Protein AF-A0A0T7P766-F1 (afdb_monomer_lite)

pLDDT: mean 77.66, std 11.72, range [45.53, 95.56]

Radius of gyration: 25.95 Å; chains: 1; bounding box: 62×24×62 Å

Organism: Yersinia enterocolitica (NCBI:txid630)

Foldseek 3Di:
DPPVVVVVVVVVVCCVPDPCVDPPDDPVNVVVVVVVVVVVVVVVVVVVVVQQDAAEDDQDQWDWDDDPDPDTDIDGVVVVCVVCVVVVGHYDDDNDD

Secondary structure (DSSP, 8-state):
--HHHHHHHHHHHHHHH-SSS-----HHHHHHHHHHHHHHHHHHHHHHHHHSSPEEPPS-SEEEEEETTTEEEEEEHHHHHHHHHHTT--EE-----

Structure (mmCIF, N/CA/C/O backbone):
data_AF-A0A0T7P766-F1
#
_entry.id   AF-A0A0T7P766-F1
#
loop_
_atom_site.group_PDB
_atom_site.id
_atom_site.type_symbol
_atom_site.label_atom_id
_atom_site.label_alt_id
_atom_site.label_comp_id
_atom_site.label_asym_id
_atom_site.label_entity_id
_atom_site.label_seq_id
_atom_site.pdbx_PDB_ins_code
_atom_site.Cartn_x
_atom_site.Cartn_y
_atom_site.Cartn_z
_atom_site.occupancy
_atom_site.B_iso_or_equiv
_atom_site.auth_seq_id
_atom_site.auth_comp_id
_atom_site.auth_asym_id
_atom_site.auth_atom_id
_atom_site.pdbx_PDB_model_num
ATOM 1 N N . MET A 1 1 ? -21.104 -12.619 1.285 1.00 51.22 1 MET A N 1
ATOM 2 C CA . MET A 1 1 ? -21.057 -11.865 2.550 1.00 51.22 1 MET A CA 1
ATOM 3 C C . MET A 1 1 ? -19.787 -11.040 2.590 1.00 51.22 1 MET A C 1
ATOM 5 O O . MET A 1 1 ? -18.775 -11.494 2.074 1.00 51.22 1 MET A O 1
ATOM 9 N N . ASN A 1 2 ? -19.857 -9.830 3.140 1.00 68.06 2 ASN A N 1
ATOM 10 C CA . ASN A 1 2 ? -18.690 -8.989 3.393 1.00 68.06 2 ASN A CA 1
ATOM 11 C C . ASN A 1 2 ? -18.153 -9.346 4.792 1.00 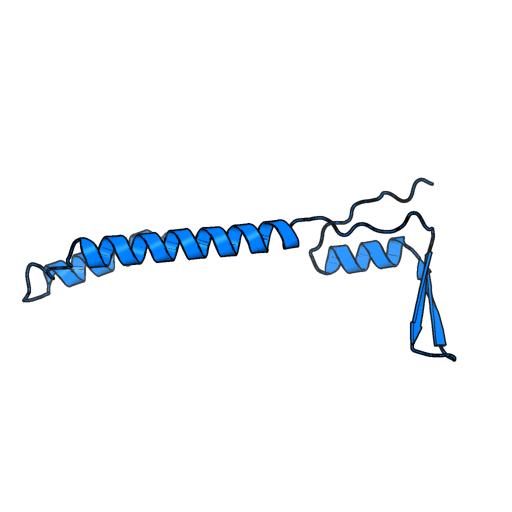68.06 2 ASN A C 1
ATOM 13 O O . ASN A 1 2 ? -18.963 -9.509 5.699 1.00 68.06 2 ASN A O 1
ATOM 17 N N . ASN A 1 3 ? -16.835 -9.457 4.976 1.00 74.00 3 ASN A N 1
ATOM 18 C CA . ASN A 1 3 ? -16.196 -9.930 6.226 1.00 74.00 3 ASN A CA 1
ATOM 19 C C . ASN A 1 3 ? -16.644 -9.124 7.475 1.00 74.00 3 ASN A C 1
ATOM 21 O O . ASN A 1 3 ? -16.702 -9.626 8.590 1.00 74.00 3 ASN A O 1
ATOM 25 N N . ILE A 1 4 ? -17.050 -7.868 7.266 1.00 75.56 4 ILE A N 1
ATOM 26 C CA . ILE A 1 4 ? -17.587 -6.977 8.305 1.00 75.56 4 ILE A CA 1
ATOM 27 C C . ILE A 1 4 ? -18.995 -7.379 8.771 1.00 75.56 4 ILE A C 1
ATOM 29 O O . ILE A 1 4 ? -19.298 -7.267 9.955 1.00 75.56 4 ILE A O 1
ATOM 33 N N . GLU A 1 5 ? -19.856 -7.843 7.865 1.00 76.06 5 GLU A N 1
ATOM 34 C CA . GLU A 1 5 ? -21.229 -8.239 8.212 1.00 76.06 5 GLU A CA 1
ATOM 35 C C . GLU A 1 5 ? -21.233 -9.535 9.031 1.00 76.06 5 GLU A C 1
ATOM 37 O O . GLU A 1 5 ? -21.987 -9.653 9.990 1.00 76.06 5 GLU A O 1
ATOM 42 N N . GLU A 1 6 ? -20.325 -10.455 8.704 1.00 76.94 6 GLU A N 1
ATOM 43 C CA . GLU A 1 6 ? -20.130 -11.725 9.412 1.00 76.94 6 GLU A CA 1
ATOM 44 C C . GLU A 1 6 ? -19.552 -11.498 10.823 1.00 76.94 6 GLU A C 1
ATOM 46 O O . GLU A 1 6 ? -20.000 -12.098 11.799 1.00 76.94 6 GLU A O 1
ATOM 51 N N . LEU A 1 7 ? -18.618 -10.546 10.962 1.00 77.06 7 LEU A N 1
ATOM 52 C CA . LEU A 1 7 ? -18.111 -10.109 12.264 1.00 77.06 7 LEU A CA 1
ATOM 53 C C . LEU A 1 7 ? -19.204 -9.438 13.113 1.00 77.06 7 LEU A C 1
ATOM 55 O O . LEU A 1 7 ? -19.257 -9.661 14.323 1.00 77.06 7 LEU A O 1
ATOM 59 N N . ARG A 1 8 ? -20.080 -8.631 12.495 1.00 78.31 8 ARG A N 1
ATOM 60 C CA . ARG A 1 8 ? -21.190 -7.969 13.196 1.00 78.31 8 ARG A CA 1
ATOM 61 C C . ARG A 1 8 ? -22.176 -8.991 13.759 1.00 78.31 8 ARG A C 1
ATOM 63 O O . ARG A 1 8 ? -22.492 -8.921 14.943 1.00 78.31 8 ARG A O 1
ATOM 70 N N . GLU A 1 9 ? -22.596 -9.950 12.938 1.00 81.88 9 GLU A N 1
ATOM 71 C CA . GLU A 1 9 ? -23.504 -11.035 13.331 1.00 81.88 9 GLU A CA 1
ATOM 72 C C . GLU A 1 9 ? -22.916 -11.863 14.486 1.00 81.88 9 GLU A C 1
ATOM 74 O O . GLU A 1 9 ? -23.570 -12.062 15.509 1.00 81.88 9 GLU A O 1
ATOM 79 N N . HIS A 1 10 ? -21.632 -12.228 14.400 1.00 78.06 10 HIS A N 1
ATOM 80 C CA . HIS A 1 10 ? -20.954 -12.968 15.464 1.00 78.06 10 HIS A CA 1
ATOM 81 C C . HIS A 1 10 ? -20.888 -12.193 16.793 1.00 78.06 10 HIS A C 1
ATOM 83 O O . HIS A 1 10 ? -21.076 -12.762 17.872 1.00 78.06 10 HIS A O 1
ATOM 89 N N . CYS A 1 11 ? -20.649 -10.878 16.745 1.00 71.38 11 CYS A N 1
ATOM 90 C CA . CYS A 1 11 ? -20.673 -10.038 17.941 1.00 71.38 11 CYS A CA 1
ATOM 91 C C . CYS A 1 11 ? -22.080 -9.927 18.549 1.00 71.38 11 CYS A C 1
ATOM 93 O O . CYS A 1 11 ? -22.211 -9.938 19.775 1.00 71.38 11 CYS A O 1
ATOM 95 N N . GLU A 1 12 ? -23.124 -9.842 17.724 1.00 75.75 12 GLU A N 1
ATOM 96 C CA . GLU A 1 12 ? -24.521 -9.802 18.170 1.00 75.75 12 GLU A CA 1
ATOM 97 C C . GLU A 1 12 ? -24.937 -11.113 18.858 1.00 75.75 12 GLU A C 1
ATOM 99 O O . GLU A 1 12 ? -25.494 -11.079 19.959 1.00 75.75 12 GLU A O 1
ATOM 104 N N . GLU A 1 13 ? -24.585 -12.267 18.285 1.00 78.75 13 GLU A N 1
ATOM 105 C CA . GLU A 1 13 ? -24.837 -13.585 18.882 1.00 78.75 13 GLU A CA 1
ATOM 106 C C . GLU A 1 13 ? -24.119 -13.760 20.225 1.00 78.75 13 GLU A C 1
ATOM 108 O O . GLU A 1 13 ? -24.703 -14.242 21.205 1.00 78.75 13 GLU A O 1
ATOM 113 N N . MET A 1 14 ? -22.860 -13.320 20.297 1.00 74.25 14 MET A N 1
ATOM 114 C CA . MET A 1 14 ? -22.049 -13.397 21.509 1.00 74.25 14 MET A CA 1
ATOM 115 C C . MET A 1 14 ? -22.600 -12.480 22.616 1.00 74.25 14 MET A C 1
ATOM 117 O O . MET A 1 14 ? -22.606 -12.865 23.786 1.00 74.25 14 MET A O 1
ATOM 121 N N . MET A 1 15 ? -23.133 -11.300 22.271 1.00 69.81 15 MET A N 1
ATOM 122 C CA . MET A 1 15 ? -23.843 -10.431 23.222 1.00 69.81 15 MET A CA 1
ATOM 123 C C . MET A 1 15 ? -25.170 -11.039 23.695 1.00 69.81 15 MET A C 1
ATOM 125 O O . MET A 1 15 ? -25.521 -10.895 24.865 1.00 69.81 15 MET A O 1
ATOM 129 N N . ALA A 1 16 ? -25.894 -11.739 22.817 1.00 72.12 16 ALA A N 1
ATOM 130 C CA . ALA A 1 16 ? -27.179 -12.358 23.139 1.00 72.12 16 ALA A CA 1
ATOM 131 C C . ALA A 1 16 ? -27.057 -13.582 24.068 1.00 72.12 16 ALA A C 1
ATOM 133 O O . ALA A 1 16 ? -27.964 -13.850 24.858 1.00 72.12 16 ALA A O 1
ATOM 134 N N . THR A 1 17 ? -25.945 -14.319 23.990 1.00 70.81 17 THR A N 1
ATOM 135 C CA . THR A 1 17 ? -25.704 -15.546 24.776 1.00 70.81 17 THR A CA 1
ATOM 136 C C . THR A 1 17 ? -24.807 -15.344 25.999 1.00 70.81 17 THR A C 1
ATOM 138 O O . THR A 1 17 ? -24.784 -16.202 26.885 1.00 70.81 17 THR A O 1
ATOM 141 N N . SER A 1 18 ? -24.102 -14.212 26.103 1.00 64.56 18 SER A N 1
ATOM 142 C CA . SER A 1 18 ? -23.242 -13.914 27.251 1.00 64.56 18 SER A CA 1
ATOM 143 C C . SER A 1 18 ? -24.054 -13.648 28.536 1.00 64.56 18 SER A C 1
ATOM 145 O O . SER A 1 18 ? -24.922 -12.770 28.560 1.00 64.56 18 SER A O 1
ATOM 147 N N . PRO A 1 19 ? -23.738 -14.322 29.663 1.00 63.47 19 PRO A N 1
ATOM 148 C CA . PRO A 1 19 ? -24.296 -14.003 30.984 1.00 63.47 19 PRO A CA 1
ATOM 149 C C . PRO A 1 19 ? -23.968 -12.575 31.447 1.00 63.47 19 PRO A C 1
ATOM 151 O O . PRO A 1 19 ? -24.670 -12.004 32.284 1.00 63.47 19 PRO A O 1
ATOM 154 N N . LEU A 1 20 ? -22.907 -11.983 30.891 1.00 61.84 20 LEU A N 1
ATOM 155 C CA . LEU A 1 20 ? -22.549 -10.581 31.055 1.00 61.84 20 LEU A CA 1
ATOM 156 C C . LEU A 1 20 ? -23.284 -9.776 29.978 1.00 61.84 20 LEU A C 1
ATOM 158 O O . LEU A 1 20 ? -22.714 -9.458 28.938 1.00 61.84 20 LEU A O 1
ATOM 162 N N . ARG A 1 21 ? -24.556 -9.441 30.243 1.00 55.72 21 ARG A N 1
ATOM 163 C CA . ARG A 1 21 ? -25.438 -8.675 29.329 1.00 55.72 21 ARG A CA 1
ATOM 164 C C . ARG A 1 21 ? -24.859 -7.335 28.849 1.00 55.72 21 ARG A C 1
ATOM 166 O O . ARG A 1 21 ? -25.381 -6.755 27.909 1.00 55.72 21 ARG A O 1
ATOM 173 N N . TYR A 1 22 ? -23.803 -6.851 29.496 1.00 60.12 22 TYR A N 1
ATOM 174 C CA . TYR A 1 22 ? -22.938 -5.788 29.010 1.00 60.12 22 TYR A CA 1
ATOM 175 C C . TYR A 1 22 ? -21.497 -6.197 29.308 1.00 60.12 22 TYR A C 1
ATOM 177 O O . TYR A 1 22 ? -21.062 -6.155 30.461 1.00 60.12 22 TYR A O 1
ATOM 185 N N . ALA A 1 23 ? -20.733 -6.574 28.284 1.00 63.09 23 ALA A N 1
ATOM 186 C CA . ALA A 1 23 ? -19.289 -6.426 28.377 1.00 63.09 23 ALA A CA 1
ATOM 187 C C . ALA A 1 23 ? -19.031 -4.916 28.458 1.00 63.09 23 ALA A C 1
ATOM 189 O O . ALA A 1 23 ? -19.147 -4.207 27.461 1.00 63.09 23 ALA A O 1
ATOM 190 N N . TYR A 1 24 ? -18.791 -4.397 29.664 1.00 67.44 24 TYR A N 1
ATOM 191 C CA . TYR A 1 24 ? -18.403 -3.002 29.827 1.00 67.44 24 TYR A CA 1
ATOM 192 C C . TYR A 1 24 ? -17.023 -2.832 29.196 1.00 67.44 24 TYR A C 1
ATOM 194 O O . TYR A 1 24 ? -16.008 -3.194 29.789 1.00 67.44 24 TYR A O 1
ATOM 202 N N . ILE A 1 25 ? -17.001 -2.319 27.969 1.00 70.94 25 ILE A N 1
ATOM 203 C CA . ILE A 1 25 ? -15.785 -1.865 27.310 1.00 70.94 25 ILE A CA 1
ATOM 204 C C . ILE A 1 25 ? -15.675 -0.376 27.635 1.00 70.94 25 ILE A C 1
ATOM 206 O O . ILE A 1 25 ? -16.525 0.403 27.194 1.00 70.94 25 ILE A O 1
ATOM 210 N N . PRO A 1 26 ? -14.675 0.048 28.425 1.00 78.19 26 PRO A N 1
ATOM 211 C CA . PRO A 1 26 ? -14.472 1.458 28.701 1.00 78.19 26 PRO A CA 1
ATOM 212 C C . PRO A 1 26 ? -14.334 2.238 27.393 1.00 78.19 26 PRO A C 1
ATOM 214 O O . PRO A 1 26 ? -13.617 1.812 26.485 1.00 78.19 26 PRO A O 1
ATOM 217 N N . ALA A 1 27 ? -14.956 3.415 27.313 1.00 71.81 27 ALA A N 1
ATOM 218 C CA . ALA A 1 27 ? -14.805 4.296 26.155 1.00 71.81 27 ALA A CA 1
ATOM 219 C C . ALA A 1 27 ? -13.323 4.596 25.855 1.00 71.81 27 ALA A C 1
ATOM 221 O O . ALA A 1 27 ? -12.934 4.667 24.695 1.00 71.81 27 ALA A O 1
ATOM 222 N N . SER A 1 28 ? -12.477 4.669 26.890 1.00 74.19 28 SER A N 1
ATOM 223 C CA . SER A 1 28 ? -11.023 4.808 26.745 1.00 74.19 28 SER A CA 1
ATOM 224 C C . SER A 1 28 ? -10.385 3.662 25.957 1.00 74.19 28 SER A C 1
ATOM 226 O O . SER A 1 28 ? -9.521 3.911 25.125 1.00 74.19 28 SER A O 1
ATOM 228 N N . SER A 1 29 ? -10.830 2.419 26.155 1.00 79.62 29 SER A N 1
ATOM 229 C CA . SER A 1 29 ? -10.335 1.261 25.404 1.00 79.62 29 SER A CA 1
ATOM 230 C C . SER A 1 29 ? -10.721 1.330 23.926 1.00 79.62 29 SER A C 1
ATOM 232 O O . SER A 1 29 ? -9.915 0.970 23.074 1.00 79.62 29 SER A O 1
ATOM 234 N N . ILE A 1 30 ? -11.922 1.828 23.617 1.00 84.56 30 ILE A N 1
ATOM 235 C CA . ILE A 1 30 ? -12.375 2.041 22.235 1.00 84.56 30 ILE A CA 1
ATOM 236 C C . ILE A 1 30 ? -11.555 3.156 21.576 1.00 84.56 30 ILE A C 1
ATOM 238 O O . ILE A 1 30 ? -11.051 2.965 20.474 1.00 84.56 30 ILE A O 1
ATOM 242 N N . ILE A 1 31 ? -11.350 4.279 22.272 1.00 83.56 31 ILE A N 1
ATOM 243 C CA . ILE A 1 31 ? -10.547 5.413 21.785 1.00 83.56 31 ILE A CA 1
ATOM 244 C C . ILE A 1 31 ? -9.119 4.963 21.453 1.00 83.56 31 ILE A C 1
ATOM 246 O O . ILE A 1 31 ? -8.645 5.209 20.350 1.00 83.56 31 ILE A O 1
ATOM 250 N N . THR A 1 32 ? -8.462 4.213 22.344 1.00 88.19 32 THR A N 1
ATOM 251 C CA . THR A 1 32 ? -7.107 3.697 22.087 1.00 88.19 32 THR A CA 1
ATOM 252 C C . THR A 1 32 ? -7.049 2.753 20.881 1.00 88.19 32 THR A C 1
ATOM 254 O O . THR A 1 32 ? -6.040 2.710 20.176 1.00 88.19 32 THR A O 1
ATOM 257 N N . LEU A 1 33 ? -8.098 1.963 20.627 1.00 90.00 33 LEU A N 1
ATOM 258 C CA . LEU A 1 33 ? -8.151 1.105 19.440 1.00 90.00 33 LEU A CA 1
ATOM 259 C C . LEU A 1 33 ? -8.310 1.925 18.158 1.00 90.00 33 LEU A C 1
ATOM 261 O O . LEU A 1 33 ? -7.618 1.631 17.187 1.00 90.00 33 LEU A O 1
ATOM 265 N N . ILE A 1 34 ? -9.152 2.961 18.174 1.00 90.88 34 ILE A N 1
ATOM 266 C CA . ILE A 1 34 ? -9.323 3.883 17.043 1.00 90.88 34 ILE A CA 1
ATOM 267 C C . ILE A 1 34 ? -7.996 4.576 16.721 1.00 90.88 34 ILE A C 1
ATOM 269 O O . ILE A 1 34 ? -7.534 4.478 15.591 1.00 90.88 34 ILE A O 1
ATOM 273 N N . GLU A 1 35 ? -7.317 5.156 17.716 1.00 91.88 35 GLU A N 1
ATOM 274 C CA . GLU A 1 35 ? -6.016 5.821 17.524 1.00 91.88 35 GLU A CA 1
ATOM 275 C C . GLU A 1 35 ? -4.964 4.883 16.904 1.00 91.88 35 GLU A C 1
ATOM 277 O O . GLU A 1 35 ? -4.159 5.281 16.059 1.00 91.88 35 GLU A O 1
ATOM 282 N N . ARG A 1 36 ? -4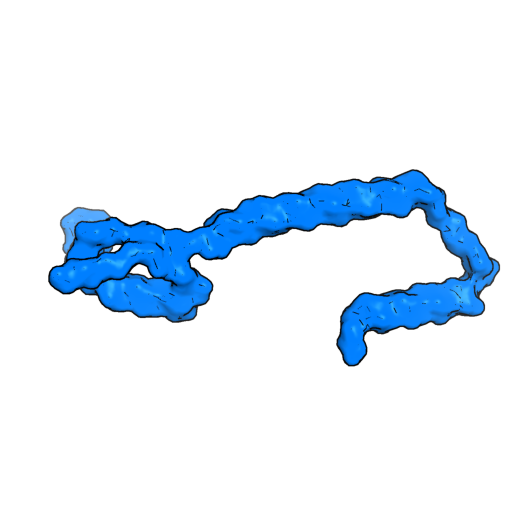.962 3.605 17.307 1.00 94.69 36 ARG A N 1
ATOM 283 C CA . ARG A 1 36 ? -4.060 2.592 16.739 1.00 94.69 36 ARG A CA 1
ATOM 284 C C . ARG A 1 36 ? -4.417 2.235 15.300 1.00 94.69 36 ARG A C 1
ATOM 286 O O . ARG A 1 36 ? -3.497 2.005 14.517 1.00 94.69 36 ARG A O 1
ATOM 293 N N . ILE A 1 37 ? -5.707 2.160 14.970 1.00 95.56 37 ILE A N 1
ATOM 294 C CA . ILE A 1 37 ? -6.183 1.897 13.606 1.00 95.56 37 ILE A CA 1
ATOM 295 C C . ILE A 1 37 ? -5.821 3.073 12.703 1.00 95.56 37 ILE A C 1
ATOM 297 O O . ILE A 1 37 ? -5.167 2.856 11.691 1.00 95.56 37 ILE A O 1
ATOM 301 N N . GLU A 1 38 ? -6.126 4.306 13.109 1.00 93.50 38 GLU A N 1
ATOM 302 C CA . GLU A 1 38 ? -5.792 5.516 12.347 1.00 93.50 38 GLU A CA 1
ATOM 303 C C . GLU A 1 38 ? -4.284 5.622 12.091 1.00 93.50 38 GLU A C 1
ATOM 305 O O . GLU A 1 38 ? -3.846 5.903 10.974 1.00 93.50 38 GLU A O 1
ATOM 310 N N . LYS A 1 39 ? -3.460 5.326 13.106 1.00 94.31 39 LYS A N 1
ATOM 311 C CA . LYS A 1 39 ? -2.004 5.286 12.943 1.00 94.31 39 LYS A CA 1
ATOM 312 C C . LYS A 1 39 ? -1.562 4.202 11.956 1.00 94.31 39 LYS A C 1
ATOM 314 O O . LYS A 1 39 ? -0.706 4.466 11.114 1.00 94.31 39 LYS A O 1
ATOM 319 N N . ALA A 1 40 ? -2.122 2.997 12.054 1.00 92.94 40 ALA A N 1
ATOM 320 C CA . ALA A 1 40 ? -1.790 1.900 11.149 1.00 92.94 40 ALA A CA 1
ATOM 321 C C . ALA A 1 40 ? -2.220 2.198 9.703 1.00 92.94 40 ALA A C 1
ATOM 323 O O . ALA A 1 40 ? -1.471 1.908 8.773 1.00 92.94 40 ALA A O 1
ATOM 324 N N . GLU A 1 41 ? -3.383 2.821 9.505 1.00 93.94 41 GLU A N 1
ATOM 325 C CA . GLU A 1 41 ? -3.856 3.269 8.194 1.00 93.94 41 GLU A CA 1
ATOM 326 C C . GLU A 1 41 ? -2.954 4.359 7.609 1.00 93.94 41 GLU A C 1
ATOM 328 O O . GLU A 1 41 ? -2.601 4.289 6.432 1.00 93.94 41 GLU A O 1
ATOM 333 N N . ALA A 1 42 ? -2.507 5.320 8.422 1.00 92.19 42 ALA A N 1
ATOM 334 C CA . ALA A 1 42 ? -1.569 6.351 7.984 1.00 92.19 42 ALA A CA 1
ATOM 335 C C . ALA A 1 42 ? -0.211 5.757 7.567 1.00 92.19 42 ALA A C 1
ATOM 337 O O . ALA A 1 42 ? 0.326 6.111 6.515 1.00 92.19 42 ALA A O 1
ATOM 338 N N . GLU A 1 43 ? 0.334 4.824 8.353 1.00 91.81 43 GLU A N 1
ATOM 339 C CA . GLU A 1 43 ? 1.579 4.119 8.025 1.00 91.81 43 GLU A CA 1
ATOM 340 C C . GLU A 1 43 ? 1.433 3.268 6.753 1.00 91.81 43 GLU A C 1
ATOM 342 O O . GLU A 1 43 ? 2.312 3.295 5.886 1.00 91.81 43 GLU A O 1
ATOM 347 N N . LEU A 1 44 ? 0.305 2.567 6.597 1.00 90.62 44 LEU A N 1
ATOM 348 C CA . LEU A 1 44 ? 0.003 1.771 5.408 1.00 90.62 44 LEU A CA 1
ATOM 349 C C . LEU A 1 44 ? -0.163 2.651 4.164 1.00 90.62 44 LEU A C 1
ATOM 351 O O . LEU A 1 44 ? 0.368 2.322 3.105 1.00 90.62 44 LEU A O 1
ATOM 355 N N . SER A 1 45 ? -0.851 3.786 4.288 1.00 89.31 45 SER A N 1
ATOM 356 C CA . SER A 1 45 ? -1.016 4.754 3.201 1.00 89.31 45 SER A CA 1
ATOM 357 C C . SER A 1 45 ? 0.331 5.334 2.768 1.00 89.31 45 SER A C 1
ATOM 359 O O . SER A 1 45 ? 0.642 5.345 1.579 1.00 89.31 45 SER A O 1
ATOM 361 N N . ALA A 1 46 ? 1.179 5.735 3.720 1.00 86.62 46 ALA A N 1
ATOM 362 C CA . ALA A 1 46 ? 2.519 6.246 3.428 1.00 86.62 46 ALA A CA 1
ATOM 363 C C . ALA A 1 46 ? 3.428 5.187 2.774 1.00 86.62 46 ALA A C 1
ATOM 365 O O . ALA A 1 46 ? 4.244 5.507 1.905 1.00 86.62 46 ALA A O 1
ATOM 366 N N . ALA A 1 47 ? 3.295 3.917 3.168 1.00 83.62 47 ALA A N 1
ATOM 367 C CA . ALA A 1 47 ? 3.990 2.812 2.515 1.00 83.62 47 ALA A CA 1
ATOM 368 C C . ALA A 1 47 ? 3.470 2.584 1.084 1.00 83.62 47 ALA A C 1
ATOM 370 O O . ALA A 1 47 ? 4.270 2.450 0.154 1.00 83.62 47 ALA A O 1
ATOM 371 N N . ASN A 1 48 ? 2.149 2.613 0.889 1.00 81.38 48 ASN A N 1
ATOM 372 C CA . ASN A 1 48 ? 1.520 2.436 -0.416 1.00 81.38 48 ASN A CA 1
ATOM 373 C C . ASN A 1 48 ? 1.885 3.556 -1.395 1.00 81.38 48 ASN A C 1
ATOM 375 O O . ASN A 1 48 ? 2.236 3.248 -2.529 1.00 81.38 48 ASN A O 1
ATOM 379 N N . GLU A 1 49 ? 1.931 4.822 -0.968 1.00 77.81 49 GLU A N 1
ATOM 380 C CA . GLU A 1 49 ? 2.358 5.943 -1.824 1.00 77.81 49 GLU A CA 1
ATOM 381 C C . GLU A 1 49 ? 3.762 5.762 -2.421 1.00 77.81 49 GLU A C 1
ATOM 383 O O . GLU A 1 49 ? 4.072 6.311 -3.480 1.00 77.81 49 GLU A O 1
ATOM 388 N N . ARG A 1 50 ? 4.650 5.023 -1.746 1.00 68.31 50 ARG A N 1
ATOM 389 C CA . ARG A 1 50 ? 5.999 4.732 -2.257 1.00 68.31 50 ARG A CA 1
ATOM 390 C C . ARG A 1 50 ? 6.005 3.586 -3.262 1.00 68.31 50 ARG A C 1
ATOM 392 O O . ARG A 1 50 ? 6.850 3.591 -4.151 1.00 68.31 50 ARG A O 1
ATOM 399 N N . LEU A 1 51 ? 5.087 2.633 -3.123 1.00 71.81 51 LEU A N 1
ATOM 400 C CA . LEU A 1 51 ? 4.983 1.445 -3.972 1.00 71.81 51 LEU A CA 1
ATOM 401 C C . LEU A 1 51 ? 4.120 1.674 -5.218 1.00 71.81 51 LEU A C 1
ATOM 403 O O . LEU A 1 51 ? 4.321 0.999 -6.222 1.00 71.81 51 LEU A O 1
ATOM 407 N N . THR A 1 52 ? 3.191 2.632 -5.184 1.00 79.12 52 THR A N 1
ATOM 408 C CA . THR A 1 52 ? 2.350 2.993 -6.337 1.00 79.12 52 THR A CA 1
ATOM 409 C C . THR A 1 52 ? 3.054 3.906 -7.335 1.00 79.12 52 THR A C 1
ATOM 411 O O . THR A 1 52 ? 2.537 4.123 -8.432 1.00 79.12 52 THR A O 1
ATOM 414 N N . LYS A 1 53 ? 4.211 4.474 -6.974 1.00 83.19 53 LYS A N 1
ATOM 415 C CA . LYS A 1 53 ? 4.982 5.312 -7.894 1.00 83.19 53 LYS A CA 1
ATOM 416 C C . LYS A 1 53 ? 5.575 4.449 -9.011 1.00 83.19 53 LYS A C 1
ATOM 418 O O . LYS A 1 53 ? 6.159 3.404 -8.718 1.00 83.19 53 LYS A O 1
ATOM 423 N N . PRO A 1 54 ? 5.461 4.886 -10.272 1.00 85.75 54 PRO A N 1
ATOM 424 C CA . PRO A 1 54 ? 6.053 4.170 -11.387 1.00 85.75 54 PRO A CA 1
ATOM 425 C C . PRO A 1 54 ? 7.577 4.136 -11.273 1.00 85.75 54 PRO A C 1
ATOM 427 O O . PRO A 1 54 ? 8.218 5.064 -10.776 1.00 85.75 54 PRO A O 1
ATOM 430 N N . VAL A 1 55 ? 8.166 3.056 -11.775 1.00 87.19 55 VAL A N 1
ATOM 431 C CA . VAL A 1 55 ? 9.611 2.940 -11.944 1.00 87.19 55 VAL A CA 1
ATOM 432 C C . VAL A 1 55 ? 10.037 3.915 -13.034 1.00 87.19 55 VAL A C 1
ATOM 434 O O . VAL A 1 55 ? 9.611 3.796 -14.180 1.00 87.19 55 VAL A O 1
ATOM 437 N N . VAL A 1 56 ? 10.889 4.876 -12.688 1.00 85.50 56 VAL A N 1
ATOM 438 C CA . VAL A 1 56 ? 11.443 5.826 -13.656 1.00 85.50 56 VAL A CA 1
ATOM 439 C C . VAL A 1 56 ? 12.699 5.223 -14.270 1.00 85.50 56 VAL A C 1
ATOM 441 O O . VAL A 1 56 ? 13.671 4.947 -13.562 1.00 85.50 56 VAL A O 1
ATOM 444 N N . LEU A 1 57 ? 12.684 5.020 -15.586 1.00 83.12 57 LEU A N 1
ATOM 445 C CA . LEU A 1 57 ? 13.851 4.540 -16.320 1.00 83.12 57 LEU A CA 1
ATOM 446 C C . LEU A 1 57 ? 14.656 5.708 -16.912 1.00 83.12 57 LEU A C 1
ATOM 448 O O . LEU A 1 57 ? 14.086 6.735 -17.286 1.00 83.12 57 LEU A O 1
ATOM 452 N N . PRO A 1 58 ? 15.993 5.579 -17.013 1.00 76.06 58 PRO A N 1
ATOM 453 C CA . PRO A 1 58 ? 16.811 6.570 -17.698 1.00 76.06 58 PRO A CA 1
ATOM 454 C C . PRO A 1 58 ? 16.470 6.611 -19.192 1.00 76.06 58 PRO A C 1
ATOM 456 O O . PRO A 1 58 ? 16.174 5.581 -19.796 1.00 76.06 58 PRO A O 1
ATOM 459 N N . ALA A 1 59 ? 16.583 7.792 -19.805 1.00 76.69 59 ALA A N 1
ATOM 460 C CA . ALA A 1 59 ? 16.457 7.955 -21.252 1.00 76.69 59 ALA A CA 1
ATOM 461 C C . ALA A 1 59 ? 17.660 7.308 -21.968 1.00 76.69 59 ALA A C 1
ATOM 463 O O . ALA A 1 59 ? 18.676 7.955 -22.223 1.00 76.69 59 ALA A O 1
ATOM 464 N N . ALA A 1 60 ? 17.564 6.007 -22.237 1.00 73.44 60 ALA A N 1
ATOM 465 C CA . ALA A 1 60 ? 18.589 5.203 -22.889 1.00 73.44 60 ALA A CA 1
ATOM 466 C C . ALA A 1 60 ? 17.943 4.080 -23.704 1.00 73.44 60 ALA A C 1
ATOM 468 O O . ALA A 1 60 ? 16.911 3.546 -23.325 1.00 73.44 60 ALA A O 1
ATOM 469 N N . THR A 1 61 ? 18.579 3.659 -24.792 1.00 70.25 61 THR A N 1
ATOM 470 C CA . THR A 1 61 ? 18.084 2.543 -25.617 1.00 70.25 61 THR A CA 1
ATOM 471 C C . THR A 1 61 ? 18.379 1.169 -25.010 1.00 70.25 61 THR A C 1
ATOM 473 O O . THR A 1 61 ? 17.736 0.175 -25.350 1.00 70.25 61 THR A O 1
ATOM 476 N N . TYR A 1 62 ? 19.352 1.090 -24.101 1.00 76.31 62 TYR A N 1
ATOM 477 C CA . TYR A 1 62 ? 19.749 -0.148 -23.443 1.00 76.31 62 TYR A CA 1
ATOM 478 C C . TYR A 1 62 ? 20.368 0.116 -22.070 1.00 76.31 62 TYR A C 1
ATOM 480 O O . TYR A 1 62 ? 20.920 1.185 -21.801 1.00 76.31 62 TYR A O 1
ATOM 488 N N . VAL A 1 63 ? 20.344 -0.906 -21.217 1.00 76.88 63 VAL A N 1
ATO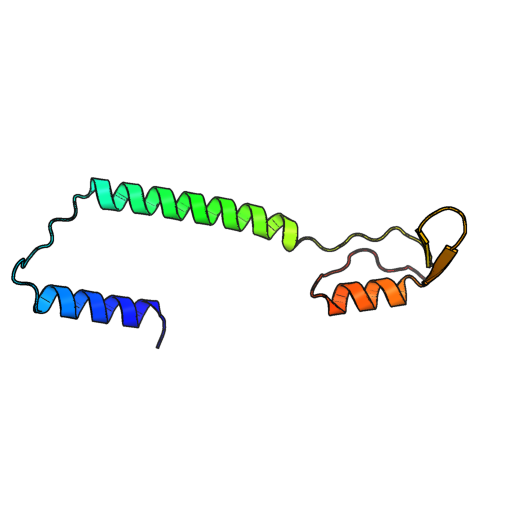M 489 C CA . VAL A 1 63 ? 21.018 -0.914 -19.918 1.00 76.88 63 VAL A CA 1
ATOM 490 C C . VAL A 1 63 ? 22.132 -1.956 -19.950 1.00 76.88 63 VAL A C 1
ATOM 492 O O . VAL A 1 63 ? 21.943 -3.093 -20.384 1.00 76.88 63 VAL A O 1
ATOM 495 N N . ARG A 1 64 ? 23.327 -1.573 -19.493 1.00 76.31 64 ARG A N 1
ATOM 496 C CA . ARG A 1 64 ? 24.437 -2.509 -19.278 1.00 76.31 64 ARG A CA 1
ATOM 497 C C . ARG A 1 64 ? 24.395 -3.014 -17.846 1.00 76.31 64 ARG A C 1
ATOM 499 O O . ARG A 1 64 ? 24.636 -2.250 -16.919 1.00 76.31 64 ARG A O 1
ATOM 506 N N . ILE A 1 65 ? 24.145 -4.306 -17.686 1.00 73.81 65 ILE A N 1
ATOM 507 C CA . ILE A 1 65 ? 24.157 -4.982 -16.392 1.00 73.81 65 ILE A CA 1
ATOM 508 C C . ILE A 1 65 ? 25.457 -5.770 -16.292 1.00 73.81 65 ILE A C 1
ATOM 510 O O . ILE A 1 65 ? 25.787 -6.556 -17.180 1.00 73.81 65 ILE A O 1
ATOM 514 N N . GLY A 1 66 ? 26.225 -5.538 -15.231 1.00 72.06 66 GLY A N 1
ATOM 515 C CA . GLY A 1 66 ? 27.473 -6.251 -14.991 1.00 72.06 66 GLY A CA 1
ATOM 516 C C . GLY A 1 66 ? 27.562 -6.748 -13.560 1.00 72.06 66 GLY A C 1
ATOM 517 O O . GLY A 1 66 ? 27.344 -5.975 -12.631 1.00 72.06 66 GLY A O 1
ATOM 518 N N . TYR A 1 67 ? 27.927 -8.018 -13.395 1.00 58.59 67 TYR A N 1
ATOM 519 C CA . TYR A 1 67 ? 28.386 -8.558 -12.117 1.00 58.59 67 TYR A CA 1
ATOM 520 C C . TYR A 1 67 ? 29.911 -8.698 -12.195 1.00 58.59 67 TYR A C 1
ATOM 522 O O . TYR A 1 67 ? 30.433 -9.600 -12.849 1.00 58.59 67 TYR A O 1
ATOM 530 N N . GLY A 1 68 ? 30.634 -7.768 -11.568 1.00 64.19 68 GLY A N 1
ATOM 531 C CA . GLY A 1 68 ? 32.101 -7.766 -11.553 1.00 64.19 68 GLY A CA 1
ATOM 532 C C . GLY A 1 68 ? 32.766 -7.387 -12.886 1.00 64.19 68 GLY A C 1
ATOM 533 O O . GLY A 1 68 ? 32.158 -6.794 -13.779 1.00 64.19 68 G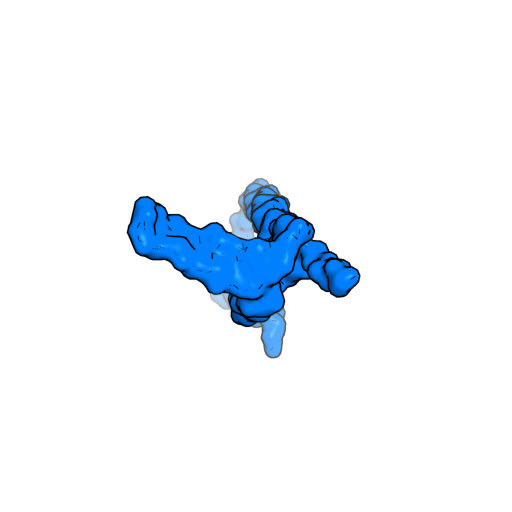LY A O 1
ATOM 534 N N . SER A 1 69 ? 34.062 -7.691 -13.002 1.00 64.38 69 SER A N 1
ATOM 535 C CA . SER A 1 69 ? 34.944 -7.244 -14.092 1.00 64.38 69 SER A CA 1
ATOM 536 C C . SER A 1 69 ? 34.829 -8.048 -15.395 1.00 64.38 69 SER A C 1
ATOM 538 O O . SER A 1 69 ? 35.327 -7.588 -16.420 1.00 64.38 69 SER A O 1
ATOM 540 N N . THR A 1 70 ? 34.167 -9.208 -15.396 1.00 62.09 70 THR A N 1
ATOM 541 C CA . THR A 1 70 ? 34.259 -10.181 -16.502 1.00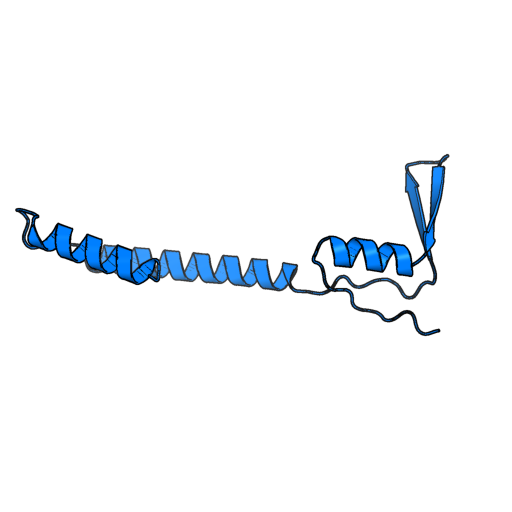 62.09 70 THR A CA 1
ATOM 542 C C . THR A 1 70 ? 32.954 -10.474 -17.241 1.00 62.09 70 THR A C 1
ATOM 544 O O . THR A 1 70 ? 33.018 -10.985 -18.354 1.00 62.09 70 THR A O 1
ATOM 547 N N . SER A 1 71 ? 31.779 -10.117 -16.708 1.00 63.22 71 SER A N 1
ATOM 548 C CA . SER A 1 71 ? 30.491 -10.414 -17.361 1.00 63.22 71 SER A CA 1
ATOM 549 C C . SER A 1 71 ? 29.602 -9.177 -17.443 1.00 63.22 71 SER A C 1
ATOM 551 O O . SER A 1 71 ? 28.920 -8.831 -16.481 1.00 63.22 71 SER A O 1
ATOM 553 N N . LYS A 1 72 ? 29.604 -8.509 -18.603 1.00 72.31 72 LYS A N 1
ATOM 554 C CA . LYS A 1 72 ? 28.666 -7.424 -18.929 1.00 72.31 72 LYS A CA 1
ATOM 555 C C . LYS A 1 72 ? 27.646 -7.935 -19.941 1.00 72.31 72 LYS A C 1
ATOM 557 O O . LYS A 1 72 ? 28.025 -8.314 -21.046 1.00 72.31 72 LYS A O 1
ATOM 562 N N . ARG A 1 73 ? 26.364 -7.905 -19.583 1.00 77.12 73 ARG A N 1
ATOM 563 C CA . ARG A 1 73 ? 25.241 -8.160 -20.487 1.00 77.12 73 ARG A CA 1
ATOM 564 C C . ARG A 1 73 ? 24.565 -6.836 -20.825 1.00 77.12 73 ARG A C 1
ATOM 566 O O . ARG A 1 73 ? 24.303 -6.023 -19.942 1.00 77.12 73 ARG A O 1
ATOM 573 N N . THR A 1 74 ? 24.295 -6.617 -22.103 1.00 80.62 74 THR A N 1
ATOM 574 C CA . THR A 1 74 ? 23.416 -5.535 -22.552 1.00 80.62 74 THR A CA 1
ATOM 575 C C . THR A 1 74 ? 21.988 -6.072 -22.603 1.00 80.62 74 THR A C 1
ATOM 577 O O . THR A 1 74 ? 21.778 -7.134 -23.187 1.00 80.62 74 THR A O 1
ATOM 580 N N . LEU A 1 75 ? 21.040 -5.366 -21.988 1.00 81.31 75 LEU A N 1
ATOM 581 C CA . LEU A 1 75 ? 19.603 -5.594 -22.158 1.00 81.31 75 LEU A CA 1
ATOM 582 C C . LEU A 1 75 ? 18.982 -4.381 -22.842 1.00 81.31 75 LEU A C 1
ATOM 584 O O . LEU A 1 75 ? 19.307 -3.246 -22.481 1.00 81.31 75 LEU A O 1
ATOM 588 N N . TYR A 1 76 ? 18.093 -4.614 -23.803 1.00 85.31 76 TYR A N 1
ATOM 589 C CA . TYR A 1 76 ? 17.331 -3.531 -24.420 1.00 85.31 76 TYR A CA 1
ATOM 590 C C . TYR A 1 76 ? 16.295 -2.988 -23.436 1.00 85.31 76 TYR A C 1
ATOM 592 O O . TYR A 1 76 ? 15.777 -3.730 -22.597 1.00 85.31 76 TYR A O 1
ATOM 600 N N . LEU A 1 77 ? 15.992 -1.688 -23.519 1.00 84.62 77 LEU A N 1
ATOM 601 C CA . LEU A 1 77 ? 15.062 -1.066 -22.574 1.00 84.62 77 LEU A CA 1
ATOM 602 C C . LEU A 1 77 ? 13.668 -1.716 -22.632 1.00 84.62 77 LEU A C 1
ATOM 604 O O . LEU A 1 77 ? 13.049 -1.911 -21.592 1.00 84.62 77 LEU A O 1
ATOM 608 N N . ASP A 1 78 ? 13.226 -2.154 -23.811 1.00 85.38 78 ASP A N 1
ATOM 609 C CA . ASP A 1 78 ? 11.940 -2.841 -23.994 1.00 85.38 78 ASP A CA 1
ATOM 610 C C . ASP A 1 78 ? 11.850 -4.163 -23.216 1.00 85.38 78 ASP A C 1
ATOM 612 O O . ASP A 1 78 ? 10.816 -4.475 -22.614 1.00 85.38 78 ASP A O 1
ATOM 616 N N . GLU A 1 79 ? 12.945 -4.929 -23.164 1.00 86.19 79 GLU A N 1
ATOM 617 C CA . GLU A 1 79 ? 13.023 -6.164 -22.375 1.00 86.19 79 GLU A CA 1
ATOM 618 C C . GLU A 1 79 ? 12.926 -5.847 -20.876 1.00 86.19 79 GLU A C 1
ATOM 620 O O . GLU A 1 79 ? 12.201 -6.514 -20.137 1.00 86.19 79 GLU A O 1
ATOM 625 N N . VAL A 1 80 ? 13.605 -4.785 -20.433 1.00 86.19 80 VAL A N 1
ATOM 626 C CA . VAL A 1 80 ? 13.572 -4.313 -19.041 1.00 86.19 80 VAL A CA 1
ATOM 627 C C . VAL A 1 80 ? 12.163 -3.850 -18.653 1.00 86.19 80 VAL A C 1
ATOM 629 O O . VAL A 1 80 ? 11.647 -4.269 -17.618 1.00 86.19 80 VAL A O 1
ATOM 632 N N . ILE A 1 81 ? 11.505 -3.053 -19.500 1.00 88.19 81 ILE A N 1
ATOM 633 C CA . ILE A 1 81 ? 10.126 -2.581 -19.295 1.00 88.19 81 ILE A CA 1
ATOM 634 C C . ILE A 1 81 ? 9.164 -3.766 -19.183 1.00 88.19 81 ILE A C 1
ATOM 636 O O . ILE A 1 81 ? 8.309 -3.787 -18.296 1.00 88.19 81 ILE A O 1
ATOM 640 N N . THR A 1 82 ? 9.311 -4.762 -20.058 1.00 89.62 82 THR A N 1
ATOM 641 C CA . THR A 1 82 ? 8.457 -5.957 -20.069 1.00 89.62 82 THR A CA 1
ATOM 642 C C . THR A 1 82 ? 8.572 -6.732 -18.759 1.00 89.62 82 THR A C 1
ATOM 644 O O . THR A 1 82 ? 7.554 -7.088 -18.167 1.00 89.62 82 THR A O 1
ATOM 647 N N . VAL A 1 83 ? 9.794 -6.944 -18.260 1.00 89.69 83 VAL A N 1
ATOM 648 C CA . VAL A 1 83 ? 10.028 -7.656 -16.993 1.00 89.69 83 VAL A CA 1
ATOM 649 C C . VAL A 1 83 ? 9.474 -6.875 -15.797 1.00 89.69 83 VAL A C 1
ATOM 651 O O . VAL A 1 83 ? 8.836 -7.469 -14.930 1.00 89.69 83 VAL A O 1
ATOM 654 N N . ILE A 1 84 ? 9.658 -5.552 -15.758 1.00 89.31 84 ILE A N 1
ATOM 655 C CA . ILE A 1 84 ? 9.144 -4.705 -14.668 1.00 89.31 84 ILE A CA 1
ATOM 656 C C . ILE A 1 84 ? 7.608 -4.733 -14.628 1.00 89.31 84 ILE A C 1
ATOM 658 O O . ILE A 1 84 ? 7.022 -4.904 -13.558 1.00 89.31 84 ILE A O 1
ATOM 662 N N . LYS A 1 85 ? 6.953 -4.648 -15.793 1.00 90.31 85 LYS A N 1
ATOM 663 C CA . LYS A 1 85 ? 5.490 -4.758 -15.902 1.00 90.31 85 LYS A CA 1
ATOM 664 C C . LYS A 1 85 ? 4.980 -6.147 -15.521 1.00 90.31 85 LYS A C 1
ATOM 666 O O . LYS A 1 85 ? 3.978 -6.248 -14.821 1.00 90.31 85 LYS A O 1
ATOM 671 N N . ALA A 1 86 ? 5.674 -7.212 -15.928 1.00 91.56 86 ALA A N 1
ATOM 672 C CA . ALA A 1 86 ? 5.330 -8.581 -15.537 1.00 91.56 86 ALA A CA 1
ATOM 673 C C . ALA A 1 86 ? 5.447 -8.807 -14.018 1.00 91.56 86 ALA A C 1
ATOM 675 O O . ALA A 1 86 ? 4.706 -9.612 -13.460 1.00 91.56 86 ALA A O 1
ATOM 676 N N . ALA A 1 87 ? 6.333 -8.067 -13.344 1.00 89.19 87 ALA A N 1
ATOM 677 C CA . ALA A 1 87 ? 6.451 -8.049 -11.887 1.00 89.19 87 ALA A CA 1
ATOM 678 C C . ALA A 1 87 ? 5.381 -7.183 -11.183 1.00 89.19 87 ALA A C 1
ATOM 680 O O . ALA A 1 87 ? 5.384 -7.102 -9.958 1.00 89.19 87 ALA A O 1
ATOM 681 N N . GLY A 1 88 ? 4.465 -6.554 -11.930 1.00 88.31 88 GLY A N 1
ATOM 682 C CA . GLY A 1 88 ? 3.335 -5.790 -11.390 1.00 88.31 88 GLY A CA 1
ATOM 683 C C . GLY A 1 88 ? 3.599 -4.300 -11.159 1.00 88.31 88 GLY A C 1
ATOM 684 O O . GLY A 1 88 ? 2.742 -3.619 -10.602 1.00 88.31 88 GLY A O 1
ATOM 685 N N . PHE A 1 89 ? 4.748 -3.774 -11.590 1.00 88.88 89 PHE A N 1
ATOM 686 C CA . PHE A 1 89 ? 5.070 -2.352 -11.463 1.00 88.88 89 PHE A CA 1
ATOM 687 C C . PHE A 1 89 ? 4.672 -1.562 -12.715 1.00 88.88 89 PHE A C 1
ATOM 689 O O . PHE A 1 89 ? 4.734 -2.054 -13.844 1.00 88.88 89 PHE A O 1
ATOM 696 N N . THR A 1 90 ? 4.316 -0.293 -12.527 1.00 88.75 90 THR A N 1
ATOM 697 C CA . THR A 1 90 ? 4.175 0.682 -13.616 1.00 88.75 90 THR A CA 1
ATOM 698 C C . THR A 1 90 ? 5.537 1.303 -13.947 1.00 88.75 90 THR A C 1
ATOM 700 O O . THR A 1 90 ? 6.443 1.300 -13.116 1.00 88.75 90 THR A O 1
ATOM 703 N N . VAL A 1 91 ? 5.716 1.808 -15.172 1.00 87.00 91 VAL A N 1
ATOM 704 C CA . VAL A 1 91 ? 6.983 2.403 -15.635 1.00 87.00 91 VAL A CA 1
ATOM 705 C C . VAL A 1 91 ? 6.703 3.763 -16.265 1.00 87.00 91 VAL A C 1
ATOM 707 O O . VAL A 1 91 ? 5.798 3.869 -17.091 1.00 87.00 91 VAL A O 1
ATOM 710 N N . GLU A 1 92 ? 7.485 4.774 -15.893 1.00 80.12 92 GLU A N 1
ATOM 711 C CA . GLU A 1 92 ? 7.470 6.120 -16.474 1.00 80.12 92 GLU A CA 1
ATOM 712 C C . GLU A 1 92 ? 8.744 6.375 -17.290 1.00 80.12 92 GLU A C 1
ATOM 714 O O . GLU A 1 92 ? 9.842 5.960 -16.911 1.00 80.12 92 GLU A O 1
ATOM 719 N N . GLY A 1 93 ? 8.584 7.093 -18.405 1.00 63.88 93 GLY A N 1
ATOM 720 C CA . GLY A 1 93 ? 9.635 7.332 -19.392 1.00 63.88 93 GLY A CA 1
ATOM 721 C C . GLY A 1 93 ? 9.412 6.478 -20.635 1.00 63.88 93 GLY A C 1
ATOM 722 O O . GLY A 1 93 ? 9.890 5.351 -20.730 1.00 63.88 93 GLY A O 1
ATOM 723 N 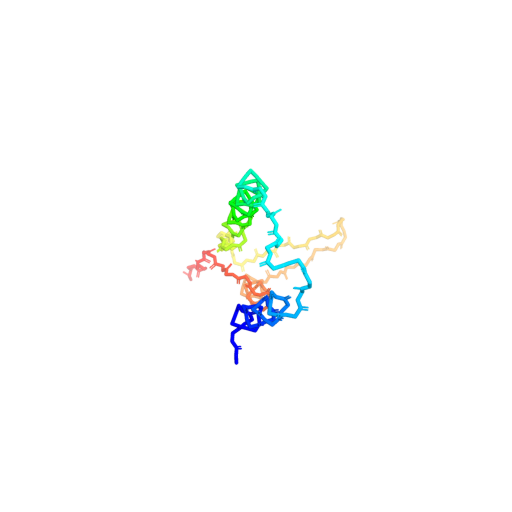N . GLU A 1 94 ? 8.663 7.013 -21.598 1.00 53.75 94 GLU A N 1
ATOM 724 C CA . GLU A 1 94 ? 8.603 6.432 -22.937 1.00 53.75 94 GLU A CA 1
ATOM 725 C C . GLU A 1 94 ? 9.953 6.652 -23.620 1.00 53.75 94 GLU A C 1
ATOM 727 O O . GLU A 1 94 ? 10.454 7.779 -23.698 1.00 53.75 94 GLU A O 1
ATOM 732 N N . CYS A 1 95 ? 10.546 5.567 -24.114 1.00 46.94 95 CYS A N 1
ATOM 733 C CA . CYS A 1 95 ? 11.669 5.636 -25.031 1.00 46.94 95 CYS A CA 1
ATOM 734 C C . CYS A 1 95 ? 11.166 6.359 -26.292 1.00 46.94 95 CYS A C 1
ATOM 736 O O . CYS A 1 95 ? 10.491 5.760 -27.124 1.00 46.94 95 CYS A O 1
ATOM 738 N N . ARG A 1 96 ? 11.403 7.674 -26.397 1.00 46.34 96 ARG A N 1
ATOM 739 C CA . ARG A 1 96 ? 11.115 8.416 -27.628 1.00 46.34 96 ARG A CA 1
ATOM 740 C C . ARG A 1 96 ? 12.052 7.891 -28.712 1.00 46.34 96 ARG A C 1
ATOM 742 O O . ARG A 1 96 ? 13.268 7.927 -28.532 1.00 46.34 96 ARG A O 1
ATOM 749 N N . CYS A 1 97 ? 11.428 7.359 -29.756 1.00 45.53 97 CYS A N 1
ATOM 750 C CA . CYS A 1 97 ? 12.019 6.811 -30.970 1.00 45.53 97 CYS A CA 1
ATOM 751 C C . CYS A 1 97 ? 13.037 7.762 -31.608 1.00 45.53 97 CYS A C 1
ATOM 753 O O . CYS A 1 97 ? 12.755 8.985 -31.628 1.00 45.53 97 CYS A O 1
#

Sequence (97 aa):
MNNIEELREHCEEMMATSPLRYAYIPASSIITLIERIEKAEAELSAANERLTKPVVLPAATYVRIGYGSTSKRTLYLDEVITVIKAAGFTVEGECRC